Protein AF-A0A2N7BJG4-F1 (afdb_monomer_lite)

pLDDT: mean 85.4, std 10.82, range [40.34, 97.38]

Radius of gyration: 25.26 Å; chains: 1; bounding box: 55×31×66 Å

Foldseek 3Di:
DVVVVVVVVVVCVVCVVVLCVLCVVVVVVLVVVVVVVVVVCVVPVPVVVVVVSVVVNLLSVLLSVQLVVQVVVCVVVVDDRPSDDDPVSSVVSSVVVVVVVVVVVVVVVVVVVVVLLLCLLLVCLVVCCPVVVDDNVVSSVVSNVVCVVCSVVSSVVVVVVVVVVVPD

Structure (mmCIF, N/CA/C/O backbone):
data_AF-A0A2N7BJG4-F1
#
_entry.id   AF-A0A2N7BJG4-F1
#
loop_
_atom_site.group_PDB
_atom_site.id
_atom_site.type_symbol
_atom_site.label_atom_id
_atom_site.label_alt_id
_atom_site.label_comp_id
_atom_site.label_asym_id
_atom_site.label_entity_id
_atom_site.label_seq_id
_atom_site.pdbx_PDB_ins_code
_atom_site.Cartn_x
_atom_site.Cartn_y
_atom_site.Cartn_z
_atom_site.occupancy
_atom_site.B_iso_or_equiv
_atom_site.auth_seq_id
_atom_site.auth_comp_id
_atom_site.auth_asym_id
_atom_site.auth_atom_id
_atom_site.pdbx_PDB_model_num
ATOM 1 N N . MET A 1 1 ? -26.408 7.658 -5.840 1.00 58.22 1 MET A N 1
ATOM 2 C CA . MET A 1 1 ? -24.945 7.786 -5.623 1.00 58.22 1 MET A CA 1
ATOM 3 C C . MET A 1 1 ? -24.543 9.111 -4.968 1.00 58.22 1 MET A C 1
ATOM 5 O O . MET A 1 1 ? -23.782 9.053 -4.016 1.00 58.22 1 MET A O 1
ATOM 9 N N . ARG A 1 2 ? -25.066 10.283 -5.388 1.00 58.75 2 ARG A N 1
ATOM 10 C CA . ARG A 1 2 ? -24.785 11.571 -4.702 1.00 58.75 2 ARG A CA 1
ATOM 11 C C . ARG A 1 2 ? -25.250 11.612 -3.232 1.00 58.75 2 ARG A C 1
ATOM 13 O O . ARG A 1 2 ? -24.591 12.258 -2.434 1.00 58.75 2 ARG A O 1
ATOM 20 N N . THR A 1 3 ? -26.315 10.883 -2.884 1.00 79.00 3 THR A N 1
ATOM 21 C CA . THR A 1 3 ? -26.900 10.801 -1.529 1.00 79.00 3 THR A CA 1
ATOM 22 C C . THR A 1 3 ? -26.000 10.096 -0.507 1.00 79.00 3 THR A C 1
ATOM 24 O O . THR A 1 3 ? -25.733 10.647 0.554 1.00 79.00 3 THR A O 1
ATOM 27 N N . LEU A 1 4 ? -25.429 8.938 -0.858 1.00 81.94 4 LEU A N 1
ATOM 28 C CA . LEU A 1 4 ? -24.525 8.189 0.029 1.00 81.94 4 LEU A CA 1
ATOM 29 C C . LEU A 1 4 ? -23.249 8.971 0.360 1.00 81.94 4 LEU A C 1
ATOM 31 O O . LEU A 1 4 ? -22.817 9.007 1.506 1.00 81.94 4 LEU A O 1
ATOM 35 N N . LEU A 1 5 ? -22.652 9.632 -0.639 1.00 82.62 5 LEU A N 1
ATOM 36 C CA . LEU A 1 5 ? -21.417 10.387 -0.424 1.00 82.62 5 LEU A CA 1
ATOM 37 C C . LEU A 1 5 ? -21.649 11.586 0.510 1.00 82.62 5 LEU A C 1
ATOM 39 O O . LEU A 1 5 ? -20.826 11.852 1.385 1.00 82.62 5 LEU A O 1
ATOM 43 N N . SER A 1 6 ? -22.781 12.286 0.349 1.00 85.88 6 SER A N 1
ATOM 44 C 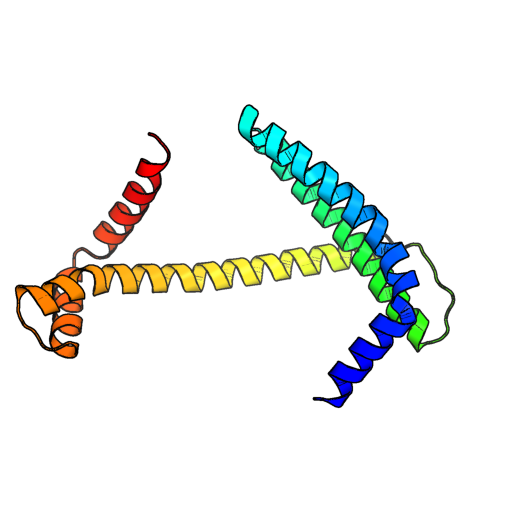CA . SER A 1 6 ? -23.158 13.386 1.242 1.00 85.88 6 SER A CA 1
ATOM 45 C C . SER A 1 6 ? -23.463 12.911 2.660 1.00 85.88 6 SER A C 1
ATOM 47 O O . SER A 1 6 ? -23.091 13.592 3.608 1.00 85.88 6 SER A O 1
ATOM 49 N N . GLU A 1 7 ? -24.080 11.739 2.822 1.00 84.81 7 GLU A N 1
ATOM 50 C CA . GLU A 1 7 ? -24.357 11.147 4.136 1.00 84.81 7 GLU A CA 1
ATOM 51 C C . GLU A 1 7 ? -23.063 10.750 4.859 1.00 84.81 7 GLU A C 1
ATOM 53 O O . GLU A 1 7 ? -22.892 11.077 6.034 1.00 84.81 7 GLU A O 1
ATOM 58 N N . CYS A 1 8 ? -22.107 10.137 4.151 1.00 84.31 8 CYS A N 1
ATOM 59 C CA . CYS A 1 8 ? -20.787 9.831 4.702 1.00 84.31 8 CYS A CA 1
ATOM 60 C C . CYS A 1 8 ? -20.030 11.101 5.115 1.00 84.31 8 CYS A C 1
ATOM 62 O O . CYS A 1 8 ? -19.506 11.165 6.225 1.00 84.31 8 CYS A O 1
ATOM 64 N N . LEU A 1 9 ? -20.001 12.126 4.255 1.00 84.94 9 LEU A N 1
ATOM 65 C CA . LEU A 1 9 ? -19.340 13.398 4.564 1.00 84.94 9 LEU A CA 1
ATOM 66 C C . LEU A 1 9 ? -19.983 14.087 5.766 1.00 84.94 9 LEU A C 1
ATOM 68 O O . LEU A 1 9 ? -19.280 14.528 6.674 1.00 84.94 9 LEU A O 1
ATOM 72 N N . HIS A 1 10 ? -21.313 14.132 5.808 1.00 87.69 10 HIS A N 1
ATOM 73 C CA . HIS A 1 10 ? -22.042 14.709 6.928 1.00 87.69 10 HIS A CA 1
ATOM 74 C C . HIS A 1 10 ? -21.745 13.962 8.238 1.00 87.69 10 HIS A C 1
ATOM 76 O O . HIS A 1 10 ? -21.484 14.592 9.265 1.00 87.69 10 HIS A O 1
ATOM 82 N N . PHE A 1 11 ? -21.707 12.627 8.211 1.00 86.25 11 PHE A N 1
ATOM 83 C CA . PHE A 1 11 ? -21.320 11.809 9.362 1.00 86.25 11 PHE A CA 1
ATOM 84 C C . PHE A 1 11 ? -19.889 12.105 9.831 1.00 86.25 11 PHE A C 1
ATOM 86 O O . PHE A 1 11 ? -19.659 12.319 11.022 1.00 86.25 11 PHE A O 1
ATOM 93 N N . THR A 1 12 ? -18.926 12.163 8.908 1.00 86.75 12 THR A N 1
ATOM 94 C CA . THR A 1 12 ? -17.524 12.457 9.232 1.00 86.75 12 THR A CA 1
ATOM 95 C C . THR A 1 12 ? -17.362 13.855 9.816 1.00 86.75 12 THR A C 1
ATOM 97 O O . THR A 1 12 ? -16.677 14.009 10.824 1.00 86.75 12 THR A O 1
ATOM 100 N N . CYS A 1 13 ? -18.007 14.868 9.233 1.00 88.00 13 CYS A N 1
ATOM 101 C CA . CYS A 1 13 ? -17.944 16.241 9.730 1.00 88.00 13 CYS A CA 1
ATOM 102 C C . CYS A 1 13 ? -18.611 16.383 11.105 1.00 88.00 13 CYS A C 1
ATOM 104 O O . CYS A 1 13 ? -18.039 17.009 11.995 1.00 88.00 13 CYS A O 1
ATOM 106 N N . SER A 1 14 ? -19.775 15.761 11.311 1.00 87.31 14 SER A N 1
ATOM 107 C CA . SER A 1 14 ? -20.489 15.807 12.597 1.00 87.31 14 SER A CA 1
ATOM 108 C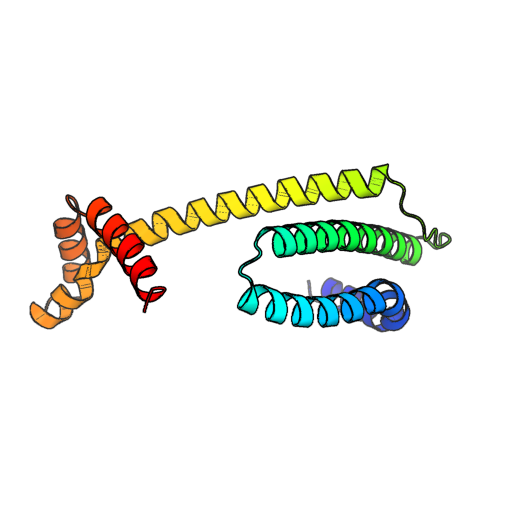 C . SER A 1 14 ? -19.756 15.064 13.719 1.00 87.31 14 SER A C 1
ATOM 110 O O . SER A 1 14 ? -19.790 15.501 14.867 1.00 87.31 14 SER A O 1
ATOM 112 N N . ASN A 1 15 ? -19.030 13.987 13.399 1.00 86.44 15 ASN A N 1
ATOM 113 C CA . ASN A 1 15 ? -18.317 13.156 14.375 1.00 86.44 15 ASN A CA 1
ATOM 114 C C . ASN A 1 15 ? -16.791 13.345 14.370 1.00 86.44 15 ASN A C 1
ATOM 116 O O . ASN A 1 15 ? -16.071 12.571 15.008 1.00 86.44 15 ASN A O 1
ATOM 120 N N . PHE A 1 16 ? -16.277 14.382 13.699 1.00 87.75 16 PHE A N 1
ATOM 121 C CA . PHE A 1 16 ? -14.842 14.574 13.465 1.00 87.75 16 PHE A CA 1
ATOM 122 C C . PHE A 1 16 ? -14.010 14.511 14.750 1.00 87.75 16 PHE A C 1
ATOM 124 O O . PHE A 1 16 ? -12.978 13.848 14.795 1.00 87.75 16 PHE A O 1
ATOM 131 N N . LYS A 1 17 ? -14.487 15.136 15.833 1.00 86.50 17 LYS A N 1
ATOM 132 C CA . LYS A 1 17 ? -13.790 15.146 17.129 1.00 86.50 17 LYS A CA 1
ATOM 133 C C . LYS A 1 17 ? -13.631 13.740 17.723 1.00 86.50 17 LYS A C 1
ATOM 135 O O . LYS A 1 17 ? -12.580 13.427 18.279 1.00 86.50 17 LYS A O 1
ATOM 140 N N . SER A 1 18 ? -14.649 12.891 17.596 1.00 85.38 18 SER A N 1
ATOM 141 C CA . SER A 1 18 ? -14.612 11.501 18.070 1.00 85.38 18 SER A CA 1
ATOM 142 C C . SER A 1 18 ? -13.667 10.654 17.221 1.00 85.38 18 SER A C 1
ATOM 144 O O . SER A 1 18 ? -12.854 9.912 17.767 1.00 85.38 18 SER A O 1
ATOM 146 N N . ILE A 1 19 ? -13.702 10.834 15.898 1.00 88.12 19 ILE A N 1
ATOM 147 C CA . ILE A 1 19 ? -12.798 10.159 14.956 1.00 88.12 19 ILE A CA 1
ATOM 148 C C . ILE A 1 19 ? -11.346 10.564 15.231 1.00 88.12 19 ILE A C 1
ATOM 150 O O . ILE A 1 19 ? -10.472 9.709 15.375 1.00 88.12 19 ILE A O 1
ATOM 154 N N . PHE A 1 20 ? -11.092 11.863 15.390 1.00 89.88 20 PHE A N 1
ATOM 155 C CA . PHE A 1 20 ? -9.770 12.388 15.714 1.00 89.88 20 PHE A CA 1
ATOM 156 C C . PHE A 1 20 ? -9.272 11.885 17.072 1.00 89.88 20 PHE A C 1
ATOM 158 O O . PHE A 1 20 ? -8.085 11.634 17.238 1.00 89.88 20 PHE A O 1
ATOM 165 N N . LYS A 1 21 ? -10.158 11.651 18.043 1.00 88.25 21 LYS A N 1
ATOM 166 C CA . LYS A 1 21 ? -9.776 11.034 19.319 1.00 88.25 21 LYS A CA 1
ATOM 167 C C . LYS A 1 21 ? -9.344 9.569 19.171 1.00 88.25 21 LYS A C 1
ATOM 169 O O . LYS A 1 21 ? -8.497 9.125 19.940 1.00 88.25 21 LYS A O 1
ATOM 174 N N . ILE A 1 22 ? -9.907 8.834 18.211 1.00 88.25 22 ILE A N 1
ATOM 175 C CA . ILE A 1 22 ? -9.543 7.434 17.935 1.00 88.25 22 ILE A CA 1
ATOM 176 C C . ILE A 1 22 ? -8.198 7.367 17.204 1.00 88.25 22 ILE A C 1
ATOM 178 O O . ILE A 1 22 ? -7.304 6.641 17.631 1.00 88.25 22 ILE A O 1
ATOM 182 N N . PHE A 1 23 ? -8.033 8.135 16.124 1.00 91.00 23 PHE A N 1
ATOM 183 C CA . PHE A 1 23 ? -6.862 8.014 15.246 1.00 91.00 23 PHE A CA 1
ATOM 184 C C . PHE A 1 23 ? -5.747 9.026 15.520 1.00 91.00 23 PHE A C 1
ATOM 186 O O . PHE A 1 23 ? -4.597 8.763 15.187 1.00 91.00 23 PHE A O 1
ATOM 193 N N . GLY A 1 24 ? -6.052 10.179 16.114 1.00 90.19 24 GLY A N 1
ATOM 194 C CA . GLY A 1 24 ? -5.145 11.329 16.166 1.00 90.19 24 GLY A CA 1
ATOM 195 C C . GLY A 1 24 ? -3.831 11.033 16.881 1.00 90.19 24 GLY A C 1
ATOM 196 O O . GLY A 1 24 ? -2.767 11.312 16.336 1.00 90.19 24 GLY A O 1
ATOM 197 N N . GLY A 1 25 ? -3.889 10.397 18.055 1.00 91.19 25 GLY A N 1
ATOM 198 C CA . GLY A 1 25 ? -2.680 10.000 18.783 1.00 91.19 25 GLY A CA 1
ATOM 199 C C . GLY A 1 25 ? -1.810 9.038 17.972 1.00 91.19 25 GLY A C 1
ATOM 200 O O . GLY A 1 25 ? -0.614 9.260 17.829 1.00 91.19 25 GLY A O 1
ATOM 201 N N . PHE A 1 26 ? -2.427 8.027 17.359 1.00 92.31 26 PHE A N 1
ATOM 202 C CA . PHE A 1 26 ? -1.725 7.069 16.506 1.00 92.31 26 PHE A CA 1
ATOM 203 C C . PHE A 1 26 ? -1.069 7.731 15.293 1.00 92.31 26 PHE A C 1
ATOM 205 O O . PHE A 1 26 ? 0.089 7.444 15.009 1.00 92.31 26 PHE A O 1
ATOM 212 N N . ILE A 1 27 ? -1.769 8.643 14.612 1.00 91.19 27 ILE A N 1
ATOM 213 C CA . ILE A 1 27 ? -1.234 9.362 13.448 1.00 91.19 27 ILE A CA 1
ATOM 214 C C . ILE A 1 27 ? -0.011 10.188 13.851 1.00 91.19 27 ILE A C 1
ATOM 216 O O . ILE A 1 27 ? 1.020 10.101 13.187 1.00 91.19 27 ILE A O 1
ATOM 220 N N . ILE A 1 28 ? -0.097 10.950 14.946 1.00 91.81 28 ILE A N 1
ATOM 221 C CA . ILE A 1 28 ? 1.014 11.789 15.419 1.00 91.81 28 ILE A CA 1
ATOM 222 C C . ILE A 1 28 ? 2.205 10.912 15.815 1.00 91.81 28 ILE A C 1
ATOM 224 O O . ILE A 1 28 ? 3.316 11.128 15.332 1.00 91.81 28 ILE A O 1
ATOM 228 N N . THR A 1 29 ? 1.975 9.886 16.640 1.00 91.38 29 THR A N 1
ATOM 229 C CA . THR A 1 29 ? 3.031 8.970 17.085 1.00 91.38 29 THR A CA 1
ATOM 230 C C . THR A 1 29 ? 3.700 8.270 15.906 1.00 91.38 29 THR A C 1
ATOM 232 O O . THR A 1 29 ? 4.926 8.252 15.833 1.00 91.38 29 THR A O 1
ATOM 235 N N . MET A 1 30 ? 2.928 7.738 14.955 1.00 88.88 30 MET A N 1
ATOM 236 C CA . MET A 1 30 ? 3.485 7.018 13.809 1.00 88.88 30 MET A CA 1
ATOM 237 C C . MET A 1 30 ? 4.184 7.930 12.808 1.00 88.88 30 MET A C 1
ATOM 239 O O . MET A 1 30 ? 5.163 7.494 12.212 1.00 88.88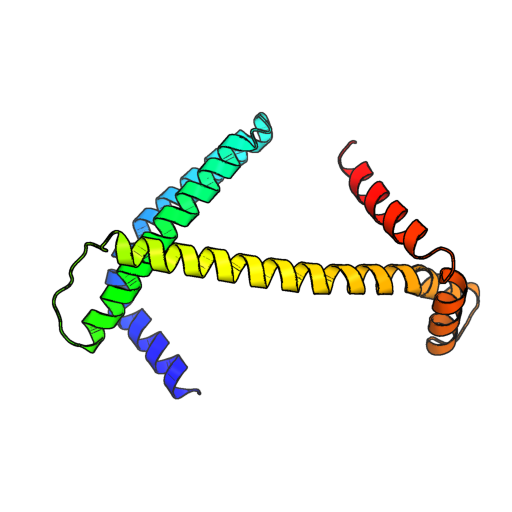 30 MET A O 1
ATOM 243 N N . SER A 1 31 ? 3.744 9.182 12.661 1.00 89.75 31 SER A N 1
ATOM 244 C CA . SER A 1 31 ? 4.425 10.163 11.807 1.00 89.75 31 SER A CA 1
ATOM 245 C C . SER A 1 31 ? 5.798 10.520 12.377 1.00 89.75 31 SER A C 1
ATOM 247 O O . SER A 1 31 ? 6.793 10.465 11.661 1.00 89.75 31 SER A O 1
ATOM 249 N N . CYS A 1 32 ? 5.880 10.801 13.683 1.00 90.94 32 CYS A N 1
ATOM 250 C CA . CYS A 1 32 ? 7.159 11.078 14.341 1.00 90.94 32 CYS A CA 1
ATOM 251 C C . CYS A 1 32 ? 8.094 9.861 14.316 1.00 90.94 32 CYS A C 1
ATOM 253 O O . CYS A 1 32 ? 9.276 9.995 14.003 1.00 90.94 32 CYS A O 1
ATOM 255 N N . LEU A 1 33 ? 7.565 8.668 14.613 1.00 88.69 33 LEU A N 1
ATOM 256 C CA . LEU A 1 33 ? 8.341 7.427 14.560 1.00 88.69 33 LEU A CA 1
ATOM 257 C C . LEU A 1 33 ? 8.796 7.090 13.139 1.00 88.69 33 LEU A C 1
ATOM 259 O O . LEU A 1 33 ? 9.908 6.604 12.975 1.00 88.69 33 LEU A O 1
ATOM 263 N N . GLY A 1 34 ? 7.968 7.360 12.127 1.00 87.50 34 GLY A N 1
ATOM 264 C CA . GLY A 1 34 ? 8.293 7.126 10.722 1.00 87.50 34 GLY A CA 1
ATOM 265 C C . GLY A 1 34 ? 9.508 7.936 10.280 1.00 87.50 34 GLY A C 1
ATOM 266 O O . GLY A 1 34 ? 10.456 7.358 9.761 1.00 87.50 34 GLY A O 1
ATOM 267 N N . VAL A 1 35 ? 9.530 9.239 10.582 1.00 88.31 35 VAL A N 1
ATOM 268 C CA . VAL A 1 35 ? 10.668 10.125 10.257 1.00 88.31 35 VAL A CA 1
ATOM 269 C C . VAL A 1 35 ? 11.946 9.678 10.969 1.00 88.31 35 VAL A C 1
ATOM 271 O O . VAL A 1 35 ? 13.019 9.624 10.368 1.00 88.31 35 VAL A O 1
ATOM 274 N N . TRP A 1 36 ? 11.843 9.322 12.252 1.00 85.50 36 TRP A N 1
ATOM 275 C CA . TRP A 1 36 ? 12.989 8.828 13.015 1.00 85.50 36 TRP A CA 1
ATOM 276 C C . TRP A 1 36 ? 13.527 7.500 12.463 1.00 85.50 36 TRP A C 1
ATOM 278 O O . TRP A 1 36 ? 14.742 7.310 12.356 1.00 85.50 36 TRP A O 1
ATOM 288 N N . LEU A 1 37 ? 12.628 6.588 12.086 1.00 85.81 37 LEU A N 1
ATOM 289 C CA . LEU A 1 37 ? 12.986 5.292 11.527 1.00 85.81 37 LEU A CA 1
ATOM 290 C C . LEU A 1 37 ? 13.597 5.430 10.133 1.00 85.81 37 LEU A C 1
ATOM 292 O O . LEU A 1 37 ? 14.560 4.735 9.840 1.00 85.81 37 LEU A O 1
ATOM 296 N N . GLU A 1 38 ? 13.080 6.328 9.296 1.00 84.25 38 GLU A N 1
ATOM 297 C CA . GLU A 1 38 ? 13.623 6.609 7.965 1.00 84.25 38 GLU A CA 1
ATOM 298 C C . GLU A 1 38 ? 15.060 7.131 8.059 1.00 84.25 38 GLU A C 1
ATOM 300 O O . GLU A 1 38 ? 15.958 6.598 7.405 1.00 84.25 38 GLU A O 1
ATOM 305 N N . HIS A 1 39 ? 15.305 8.087 8.960 1.00 83.50 39 HIS A N 1
ATOM 306 C CA . HIS A 1 39 ? 16.656 8.571 9.237 1.00 83.50 39 HIS A CA 1
ATOM 307 C C . HIS A 1 39 ? 17.577 7.447 9.742 1.00 83.50 39 HIS A C 1
ATOM 309 O O . HIS A 1 39 ? 18.711 7.311 9.288 1.00 83.50 39 HIS A O 1
ATOM 315 N N . SER A 1 40 ? 17.077 6.595 10.641 1.00 77.00 40 SER A N 1
ATOM 316 C CA . SER A 1 40 ? 17.844 5.476 11.206 1.00 77.00 40 SER A CA 1
ATOM 317 C C . SER A 1 40 ? 18.122 4.363 10.186 1.00 77.00 40 SER A C 1
ATOM 319 O O . SER A 1 40 ? 19.189 3.745 10.214 1.00 77.00 40 SER A O 1
ATOM 321 N N . PHE A 1 41 ? 17.180 4.098 9.278 1.00 77.00 41 PHE A N 1
ATOM 322 C CA . PHE A 1 41 ? 17.307 3.093 8.225 1.00 77.00 41 PHE A CA 1
ATOM 323 C C . PHE A 1 41 ? 18.354 3.510 7.194 1.00 77.00 41 PHE A C 1
ATOM 325 O O . PHE A 1 41 ? 19.194 2.690 6.838 1.00 77.00 41 PHE A O 1
ATOM 332 N N . TYR A 1 42 ? 18.370 4.784 6.792 1.00 76.19 42 TYR A N 1
ATOM 333 C CA . TYR A 1 42 ? 19.371 5.304 5.856 1.00 76.19 42 TYR A CA 1
ATOM 334 C C . TYR A 1 42 ? 20.807 5.147 6.382 1.00 76.19 42 TYR A C 1
ATOM 336 O O . TYR A 1 42 ? 21.730 4.896 5.619 1.00 76.19 42 TYR A O 1
ATOM 344 N N . VAL A 1 43 ? 20.996 5.259 7.700 1.00 72.88 43 VAL A N 1
ATOM 345 C CA . VAL A 1 43 ? 22.320 5.165 8.335 1.00 72.88 43 VAL A CA 1
ATOM 346 C C . VAL A 1 43 ? 22.775 3.716 8.558 1.00 72.88 43 VAL A C 1
ATOM 348 O O . VAL A 1 43 ? 23.973 3.471 8.668 1.00 72.88 43 VAL A O 1
ATOM 351 N N . SER A 1 44 ? 21.856 2.749 8.659 1.00 72.06 44 SER A N 1
ATOM 352 C CA . SER A 1 44 ? 22.180 1.405 9.172 1.00 72.06 44 SER A CA 1
ATOM 353 C C . SER A 1 44 ? 21.663 0.218 8.351 1.00 72.06 44 SER A C 1
ATOM 355 O O . SER A 1 44 ? 21.932 -0.917 8.731 1.00 72.06 44 SER A O 1
ATOM 357 N N . GLU A 1 45 ? 20.902 0.454 7.276 1.00 78.25 45 GLU A N 1
ATOM 358 C CA . GLU A 1 45 ? 20.275 -0.566 6.409 1.00 78.25 45 GLU A CA 1
ATOM 359 C C . GLU A 1 45 ? 19.531 -1.689 7.168 1.00 78.25 45 GLU A C 1
ATOM 361 O O . GLU A 1 45 ? 19.384 -2.823 6.706 1.00 78.25 45 GLU A O 1
ATOM 366 N N . ASN A 1 46 ? 19.020 -1.385 8.364 1.00 78.81 46 ASN A N 1
ATOM 367 C CA . ASN A 1 46 ? 18.419 -2.372 9.256 1.00 78.81 46 ASN A CA 1
ATOM 368 C C . ASN A 1 46 ? 17.001 -2.776 8.816 1.00 78.81 46 ASN A C 1
ATOM 370 O O . ASN A 1 46 ? 15.994 -2.297 9.347 1.00 78.81 46 ASN A O 1
ATOM 374 N N . LEU A 1 47 ? 16.918 -3.728 7.883 1.00 82.62 47 LEU A N 1
ATOM 375 C CA . LEU A 1 47 ? 15.662 -4.273 7.350 1.00 82.62 47 LEU A CA 1
ATOM 376 C C . LEU A 1 47 ? 14.721 -4.811 8.443 1.00 82.62 47 LEU A C 1
ATOM 378 O O . LEU A 1 47 ? 13.506 -4.635 8.370 1.00 82.62 47 LEU A O 1
ATOM 382 N N . TRP A 1 48 ? 15.275 -5.439 9.483 1.00 84.44 48 TRP A N 1
ATOM 383 C CA . TRP A 1 48 ? 14.497 -6.017 10.581 1.00 84.44 48 TRP A CA 1
ATOM 384 C C . TRP A 1 48 ? 13.740 -4.965 11.390 1.00 84.44 48 TRP A C 1
ATOM 386 O O . TRP A 1 48 ? 12.578 -5.180 11.730 1.00 84.44 48 TRP A O 1
ATOM 396 N N . ALA A 1 49 ? 14.360 -3.814 11.656 1.00 84.81 49 ALA A N 1
ATOM 397 C CA . ALA A 1 49 ? 13.704 -2.721 12.371 1.00 84.81 49 ALA A CA 1
ATOM 398 C C . ALA A 1 49 ? 12.504 -2.189 11.573 1.00 84.81 49 ALA A C 1
ATOM 400 O O . ALA A 1 49 ? 11.430 -1.961 12.132 1.00 84.81 49 ALA A O 1
ATOM 401 N N . TYR A 1 50 ? 12.660 -2.080 10.252 1.00 85.44 50 TYR A N 1
ATOM 402 C CA . TYR A 1 50 ? 11.585 -1.677 9.352 1.00 85.44 50 TYR A CA 1
ATOM 403 C C . TYR A 1 50 ? 10.452 -2.711 9.291 1.00 85.44 50 TYR A C 1
ATOM 405 O O . TYR A 1 50 ? 9.278 -2.359 9.412 1.00 85.44 50 TYR A O 1
ATOM 413 N N . ALA A 1 51 ? 10.785 -4.000 9.192 1.00 88.88 51 ALA A N 1
ATOM 414 C CA . ALA A 1 51 ? 9.796 -5.076 9.209 1.00 88.88 51 ALA A CA 1
ATOM 415 C C . ALA A 1 51 ? 8.990 -5.099 10.521 1.00 88.88 51 ALA A C 1
ATOM 417 O O . ALA A 1 51 ? 7.762 -5.218 10.492 1.00 88.88 51 ALA A O 1
ATOM 418 N N . VAL A 1 52 ? 9.657 -4.930 11.669 1.00 89.25 52 VAL A N 1
ATOM 419 C CA . VAL A 1 52 ? 8.999 -4.840 12.981 1.00 89.25 52 VAL A CA 1
ATOM 420 C C . VAL A 1 52 ? 8.089 -3.614 13.051 1.00 89.25 52 VAL A C 1
ATOM 422 O O . VAL A 1 52 ? 6.945 -3.745 13.485 1.00 89.25 52 VAL A O 1
ATOM 425 N N . TYR A 1 53 ? 8.543 -2.451 12.577 1.00 89.69 53 TYR A N 1
ATOM 426 C CA . TYR A 1 53 ? 7.717 -1.242 12.514 1.00 89.69 53 TYR A CA 1
ATOM 427 C C . TYR A 1 53 ? 6.439 -1.462 11.698 1.00 89.69 53 TYR A C 1
ATOM 429 O O . TYR A 1 53 ? 5.350 -1.169 12.189 1.00 89.69 53 TYR A O 1
ATOM 437 N N . LEU A 1 54 ? 6.544 -2.042 10.497 1.00 90.31 54 LEU A N 1
ATOM 438 C CA . LEU A 1 54 ? 5.381 -2.347 9.658 1.00 90.31 54 LEU A CA 1
ATOM 439 C C . LEU A 1 54 ? 4.418 -3.330 10.333 1.00 90.31 54 LEU A C 1
ATOM 441 O O . LEU A 1 54 ? 3.200 -3.157 10.252 1.00 90.31 54 LEU A O 1
ATOM 445 N N . CYS A 1 55 ? 4.946 -4.340 11.029 1.00 91.12 55 CYS A N 1
ATOM 446 C CA . CYS A 1 55 ? 4.125 -5.285 11.783 1.00 91.12 55 CYS A CA 1
ATOM 447 C C . CYS A 1 55 ? 3.366 -4.577 12.910 1.00 91.12 55 CYS A C 1
ATOM 449 O O . CYS A 1 55 ? 2.145 -4.702 13.000 1.00 91.12 55 CYS A O 1
ATOM 451 N N . VAL A 1 56 ? 4.058 -3.787 13.735 1.00 90.94 56 VAL A N 1
ATOM 452 C CA . VAL A 1 56 ? 3.443 -3.032 14.840 1.00 90.94 56 VAL A CA 1
ATOM 453 C C . VAL A 1 56 ? 2.405 -2.042 14.312 1.00 90.94 56 VAL A C 1
ATOM 455 O O . VAL A 1 56 ? 1.292 -1.980 14.837 1.00 90.94 56 VAL A O 1
ATOM 458 N N . TYR A 1 57 ? 2.733 -1.322 13.237 1.00 91.44 57 TYR A N 1
ATOM 459 C CA . TYR A 1 57 ? 1.816 -0.415 12.556 1.00 91.44 57 TYR A CA 1
ATOM 460 C C . TYR A 1 57 ? 0.540 -1.141 12.120 1.00 91.44 57 TYR A C 1
ATOM 462 O O . TYR A 1 57 ? -0.557 -0.712 12.474 1.00 91.44 57 TYR A O 1
ATOM 470 N N . SER A 1 58 ? 0.672 -2.272 11.421 1.00 91.75 58 SER A N 1
ATOM 471 C CA . SER A 1 58 ? -0.460 -3.062 10.926 1.00 91.75 58 SER A CA 1
ATOM 472 C C . SER A 1 58 ? -1.347 -3.597 12.059 1.00 91.75 58 SER A C 1
ATOM 474 O O . SER A 1 58 ? -2.577 -3.499 11.996 1.00 91.75 58 SER A O 1
ATOM 476 N N . PHE A 1 59 ? -0.741 -4.094 13.142 1.00 92.25 59 PHE A N 1
ATOM 477 C CA . PHE A 1 59 ? -1.466 -4.603 14.310 1.00 92.25 59 PHE A CA 1
ATOM 478 C C . PHE A 1 59 ? -2.297 -3.510 14.993 1.00 92.25 59 PHE A C 1
ATOM 480 O O . PHE A 1 59 ? -3.497 -3.701 15.230 1.00 92.25 59 PHE A O 1
ATOM 487 N N . ILE A 1 60 ? -1.674 -2.362 15.284 1.00 92.38 60 ILE A N 1
ATOM 488 C CA . ILE A 1 60 ? -2.342 -1.233 15.946 1.00 92.38 60 ILE A CA 1
ATOM 489 C C . ILE A 1 60 ? -3.399 -0.629 15.020 1.00 92.38 60 ILE A C 1
ATOM 491 O O . ILE A 1 60 ? -4.520 -0.373 15.457 1.00 92.38 60 ILE A O 1
ATOM 495 N N . TYR A 1 61 ? -3.090 -0.458 13.735 1.00 92.50 61 TYR A N 1
ATOM 496 C CA . TYR A 1 61 ? -4.039 0.060 12.753 1.00 92.50 61 TYR A CA 1
ATOM 497 C C . TYR A 1 61 ? -5.296 -0.814 12.666 1.00 92.50 61 TYR A C 1
ATOM 499 O O . TYR A 1 61 ? -6.415 -0.306 12.741 1.00 92.50 61 TYR A O 1
ATOM 507 N N . THR A 1 62 ? -5.131 -2.138 12.609 1.00 94.44 62 THR A N 1
ATOM 508 C CA . THR A 1 62 ? -6.255 -3.088 12.591 1.00 94.44 62 THR A CA 1
ATOM 509 C C . THR A 1 62 ? -7.113 -2.977 13.853 1.00 94.44 62 THR A C 1
ATOM 511 O O . THR A 1 62 ? -8.342 -3.021 13.779 1.00 94.44 62 THR A O 1
ATOM 514 N N . TYR A 1 63 ? -6.487 -2.768 15.014 1.00 92.44 63 TYR A N 1
ATOM 515 C CA . TYR A 1 63 ? -7.193 -2.523 16.272 1.00 92.44 63 TYR A CA 1
ATOM 516 C C . TYR A 1 63 ? -8.001 -1.222 16.254 1.00 92.44 63 TYR A C 1
ATOM 518 O O . TYR A 1 63 ? -9.179 -1.227 16.616 1.00 92.44 63 TYR A O 1
ATOM 526 N N . LEU A 1 64 ? -7.419 -0.127 15.762 1.00 92.25 64 LEU A N 1
ATOM 527 C CA . LEU A 1 64 ? -8.116 1.156 15.642 1.00 92.25 64 LEU A CA 1
ATOM 528 C C . LEU A 1 64 ? -9.284 1.094 14.659 1.00 92.25 64 LEU A C 1
ATOM 530 O O . LEU A 1 64 ? -10.339 1.658 14.940 1.00 92.25 64 LEU A O 1
ATOM 534 N N . ILE A 1 65 ? -9.139 0.372 13.544 1.00 92.50 65 ILE A N 1
ATOM 535 C CA . ILE A 1 65 ? -10.254 0.162 12.616 1.00 92.50 65 ILE A CA 1
ATOM 536 C C . ILE A 1 65 ? -11.371 -0.646 13.273 1.00 92.50 65 ILE A C 1
ATOM 538 O O . ILE A 1 65 ? -12.537 -0.304 13.103 1.00 92.50 65 ILE A O 1
ATOM 542 N N . ALA A 1 66 ? -11.057 -1.671 14.065 1.00 92.00 66 ALA A N 1
ATOM 543 C CA . ALA A 1 66 ? -12.090 -2.410 14.783 1.00 92.00 66 ALA A CA 1
ATOM 544 C C . ALA A 1 66 ? -12.842 -1.523 15.800 1.00 92.00 66 ALA A C 1
ATOM 546 O O . ALA A 1 66 ? -14.071 -1.584 15.862 1.00 92.00 66 ALA A O 1
ATOM 547 N N . ILE A 1 67 ? -12.137 -0.640 16.525 1.00 89.94 67 ILE A N 1
ATOM 548 C CA . ILE A 1 67 ? -12.771 0.386 17.378 1.00 89.94 67 ILE A CA 1
ATOM 549 C C . ILE A 1 67 ? -13.663 1.298 16.537 1.00 89.94 67 ILE A C 1
ATOM 551 O O . ILE A 1 67 ? -14.789 1.601 16.926 1.00 89.94 67 ILE A O 1
ATOM 555 N N . PHE A 1 68 ? -13.170 1.738 15.383 1.00 89.56 68 PHE A N 1
ATOM 556 C CA . PHE A 1 68 ? -13.899 2.647 14.511 1.00 89.56 68 PHE A CA 1
ATOM 557 C C . PHE A 1 68 ? -15.171 2.012 13.932 1.00 89.56 68 PHE A C 1
ATOM 559 O O . PHE A 1 68 ? -16.213 2.661 13.894 1.00 89.56 68 PHE A O 1
ATOM 566 N N . ILE A 1 69 ? -15.127 0.733 13.555 1.00 88.81 69 ILE A N 1
ATOM 567 C CA . ILE A 1 69 ? -16.305 -0.022 13.106 1.00 88.81 69 ILE A CA 1
ATOM 568 C C . ILE A 1 69 ? -17.342 -0.115 14.230 1.00 88.81 69 ILE A C 1
ATOM 570 O O . ILE A 1 69 ? -18.516 0.164 13.990 1.00 88.81 69 ILE A O 1
ATOM 574 N N . ASN A 1 70 ? -16.919 -0.434 15.457 1.00 86.94 70 ASN A N 1
ATOM 575 C CA . ASN A 1 70 ? -17.820 -0.449 16.613 1.00 86.94 70 ASN A CA 1
ATOM 576 C C . ASN A 1 70 ? -18.419 0.938 16.889 1.00 86.94 70 ASN A C 1
ATOM 578 O O . ASN A 1 70 ? -19.614 1.038 17.146 1.00 86.94 70 ASN A O 1
ATOM 582 N N . PHE A 1 71 ? -17.627 2.007 16.764 1.00 85.81 71 PHE A N 1
ATOM 583 C CA . PHE A 1 71 ? -18.101 3.387 16.894 1.00 85.81 71 PHE A CA 1
ATOM 584 C C . PHE A 1 71 ? -19.157 3.756 15.835 1.00 85.81 71 PHE A C 1
ATOM 586 O O . PHE A 1 71 ? -20.160 4.400 16.142 1.00 85.81 71 PHE A O 1
ATOM 593 N N . MET A 1 72 ? -18.971 3.334 14.583 1.00 83.56 72 MET A N 1
ATOM 594 C CA . MET A 1 72 ? -19.976 3.545 13.534 1.00 83.56 72 MET A CA 1
ATOM 595 C C . MET A 1 72 ? -21.259 2.747 13.809 1.00 83.56 72 MET A C 1
ATOM 597 O O . MET A 1 72 ? -22.364 3.262 13.623 1.00 83.56 72 MET A O 1
ATOM 601 N N . ALA A 1 73 ? -21.129 1.514 14.305 1.00 83.06 73 ALA A N 1
ATOM 602 C CA . ALA A 1 73 ? -22.269 0.684 14.690 1.00 83.06 73 ALA A CA 1
ATOM 603 C C . ALA A 1 73 ? -23.028 1.254 15.903 1.00 83.06 73 ALA A C 1
ATOM 605 O O . ALA A 1 73 ? -24.256 1.196 15.939 1.00 83.06 73 ALA A O 1
ATOM 606 N N . SER A 1 74 ? -22.330 1.848 16.877 1.00 80.31 74 SER A N 1
ATOM 607 C CA . SER A 1 74 ? -22.959 2.496 18.032 1.00 80.31 74 SER A CA 1
ATOM 608 C C . SER A 1 74 ? -23.647 3.804 17.645 1.00 80.31 74 SER A C 1
ATOM 610 O O . SER A 1 74 ? -24.758 4.069 18.092 1.00 80.31 74 SER A O 1
ATOM 612 N N . SER A 1 75 ? -23.037 4.603 16.762 1.00 75.69 75 SER A N 1
ATOM 613 C CA . SER A 1 75 ? -23.611 5.882 16.326 1.00 75.69 75 SER A CA 1
ATOM 614 C C . SER A 1 75 ? -24.903 5.731 15.516 1.00 75.69 75 SER A C 1
ATOM 616 O O . SER A 1 75 ? -25.642 6.703 15.385 1.00 75.69 75 SER A O 1
ATOM 618 N N . THR A 1 76 ? -25.164 4.550 14.957 1.00 73.69 76 THR A N 1
ATOM 619 C CA . THR A 1 76 ? -26.385 4.250 14.192 1.00 73.69 76 THR A CA 1
ATOM 620 C C . THR A 1 76 ? -27.450 3.561 15.040 1.00 73.69 76 THR A C 1
ATOM 622 O O . THR A 1 76 ? -28.632 3.830 14.858 1.00 73.69 76 THR A O 1
ATOM 625 N N . ASN A 1 77 ? -27.041 2.715 15.990 1.00 67.56 77 ASN A N 1
ATOM 626 C CA . ASN A 1 77 ? -27.955 1.899 16.790 1.00 67.56 77 ASN A CA 1
ATOM 627 C C . ASN A 1 77 ? -28.201 2.423 18.221 1.00 67.56 77 ASN A C 1
ATOM 629 O O . ASN A 1 77 ? -28.995 1.833 18.947 1.00 67.56 77 ASN A O 1
ATOM 633 N N . GLY A 1 78 ? -27.531 3.500 18.649 1.00 63.69 78 GLY A N 1
ATOM 634 C CA . GLY A 1 78 ? -27.732 4.122 19.967 1.00 63.69 78 GLY A CA 1
ATOM 635 C C . GLY A 1 78 ? -27.176 3.333 21.161 1.00 63.69 78 GLY A C 1
ATOM 636 O O . GLY A 1 78 ? -27.509 3.652 22.297 1.00 63.69 78 GLY A O 1
ATOM 637 N N . PHE A 1 79 ? -26.347 2.310 20.925 1.00 57.56 79 PHE A N 1
ATOM 638 C CA . PHE A 1 79 ? -25.709 1.517 21.983 1.00 57.56 79 PHE A CA 1
ATOM 639 C C . PHE A 1 79 ? -24.486 2.222 22.591 1.00 57.56 79 PHE A C 1
ATOM 641 O O . PHE A 1 79 ? -23.819 3.013 21.922 1.00 57.56 79 PHE A O 1
ATOM 648 N N . ASP A 1 80 ? -24.172 1.903 23.850 1.00 58.12 80 ASP A N 1
ATOM 649 C CA . ASP A 1 80 ? -23.016 2.445 24.566 1.00 58.12 80 ASP A CA 1
ATOM 650 C C . ASP A 1 80 ? -21.676 2.075 23.911 1.00 58.12 80 ASP A C 1
ATOM 652 O O . ASP A 1 80 ? -21.482 0.999 23.340 1.00 58.12 80 ASP A O 1
ATOM 656 N N . ILE A 1 81 ? -20.724 3.004 24.008 1.00 56.06 81 ILE A N 1
ATOM 657 C CA . ILE A 1 81 ? -19.401 2.916 23.387 1.00 56.06 81 ILE A CA 1
ATOM 658 C C . ILE A 1 81 ? -18.526 1.948 24.195 1.00 56.06 81 ILE A C 1
ATOM 660 O O . ILE A 1 81 ? -17.720 2.371 25.030 1.00 56.06 81 ILE A O 1
ATOM 664 N N . GLU A 1 82 ? -18.623 0.645 23.935 1.00 57.22 82 GLU A N 1
ATOM 665 C CA . GLU A 1 82 ? -17.584 -0.284 24.382 1.00 57.22 82 GLU A CA 1
ATOM 666 C C . GLU A 1 82 ? -16.279 0.021 23.630 1.00 57.22 82 GLU A C 1
ATOM 668 O O . GLU A 1 82 ? -16.094 -0.298 22.455 1.00 57.22 82 GLU A O 1
ATOM 673 N N . ARG A 1 83 ? -15.349 0.689 24.323 1.00 62.19 83 ARG A N 1
ATOM 674 C CA . ARG A 1 83 ? -14.023 1.060 23.793 1.00 62.19 83 ARG A CA 1
ATOM 675 C C . ARG A 1 83 ? -13.078 -0.122 23.588 1.00 62.19 83 ARG A C 1
ATOM 677 O O . ARG A 1 83 ? -12.012 0.062 23.002 1.00 62.19 83 ARG A O 1
ATOM 684 N N . SER A 1 84 ? -13.419 -1.299 24.100 1.00 68.19 84 SER A N 1
ATOM 685 C CA . SER A 1 84 ? -12.587 -2.495 24.026 1.00 68.19 84 SER A CA 1
ATOM 686 C C . SER A 1 84 ? -13.025 -3.385 22.873 1.00 68.19 84 SER A C 1
ATOM 688 O O . SER A 1 84 ? -14.167 -3.829 22.811 1.00 68.19 84 SER A O 1
ATOM 690 N N . VAL A 1 85 ? -12.094 -3.698 21.978 1.00 80.88 85 VAL A N 1
ATOM 691 C CA . VAL A 1 85 ? -12.309 -4.708 20.939 1.00 80.88 85 VAL A CA 1
ATOM 692 C C . VAL A 1 85 ? -11.875 -6.059 21.488 1.00 80.88 85 VAL A C 1
ATOM 694 O O . VAL A 1 85 ? -10.757 -6.206 21.982 1.00 80.88 85 VAL A O 1
ATOM 697 N N . SER A 1 86 ? -12.739 -7.068 21.379 1.00 87.00 86 SER A N 1
ATOM 698 C CA . SER A 1 86 ? -12.356 -8.431 21.744 1.00 87.00 86 SER A CA 1
ATOM 699 C C . SER A 1 86 ? -11.264 -8.964 20.812 1.00 87.00 86 SER A C 1
ATOM 701 O O . SER A 1 86 ? -11.275 -8.728 19.599 1.00 87.00 86 SER A O 1
ATOM 703 N N . TRP A 1 87 ? -10.352 -9.769 21.360 1.00 87.12 87 TRP A N 1
ATOM 704 C CA . TRP A 1 87 ? -9.276 -10.401 20.588 1.00 87.12 87 TRP A CA 1
ATOM 705 C C . TRP A 1 87 ? -9.790 -11.188 19.370 1.00 87.12 87 TRP A C 1
ATOM 707 O O . TRP A 1 87 ? -9.150 -11.233 18.319 1.00 87.12 87 TRP A O 1
ATOM 717 N N . ARG A 1 88 ? -10.993 -11.765 19.476 1.00 88.56 88 ARG A N 1
ATOM 718 C CA . ARG A 1 88 ? -11.653 -12.498 18.388 1.00 88.56 88 ARG A CA 1
ATOM 719 C C . ARG A 1 88 ? -12.044 -11.590 17.218 1.00 88.56 88 ARG A C 1
ATOM 721 O O . ARG A 1 88 ? -11.883 -11.986 16.068 1.00 88.56 88 ARG A O 1
ATOM 728 N N . VAL A 1 89 ? -12.558 -10.390 17.490 1.00 89.31 89 VAL A N 1
ATOM 729 C CA . VAL A 1 89 ? -12.934 -9.434 16.433 1.00 89.31 89 VAL A CA 1
ATOM 730 C C . VAL A 1 89 ? -11.687 -8.897 15.740 1.00 89.31 89 VAL A C 1
ATOM 732 O O . VAL A 1 89 ? -11.641 -8.881 14.510 1.00 89.31 89 VAL A O 1
ATOM 735 N N . TRP A 1 90 ? -10.666 -8.533 16.519 1.00 93.31 90 TRP A N 1
ATOM 736 C CA . TRP A 1 90 ? -9.391 -8.054 15.991 1.00 93.31 90 TRP A CA 1
ATOM 737 C C . TRP A 1 90 ? -8.705 -9.099 15.099 1.00 93.31 90 TRP A C 1
ATOM 739 O O . TRP A 1 90 ? -8.385 -8.808 13.950 1.00 93.31 90 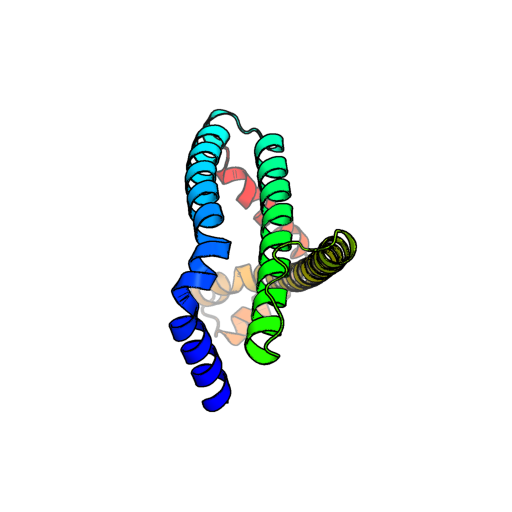TRP A O 1
ATOM 749 N N . SER A 1 91 ? -8.550 -10.337 15.582 1.00 92.69 91 SER A N 1
ATOM 750 C CA . SER A 1 91 ? -7.874 -11.407 14.828 1.00 92.69 91 SER A CA 1
ATOM 751 C C . SER A 1 91 ? -8.620 -11.782 13.550 1.00 92.69 91 SER A C 1
ATOM 753 O O . SER A 1 91 ? -7.997 -11.975 12.508 1.00 92.69 91 SER A O 1
ATOM 755 N N . ARG A 1 92 ? -9.959 -11.812 13.583 1.00 94.31 92 ARG A N 1
ATOM 756 C CA . ARG A 1 92 ? -10.773 -12.019 12.379 1.00 94.31 92 ARG A CA 1
ATOM 757 C C . ARG A 1 92 ? -10.536 -10.920 11.344 1.00 94.31 92 ARG A C 1
ATOM 759 O O . ARG A 1 92 ? -10.363 -11.236 10.171 1.00 94.31 92 ARG A O 1
ATOM 766 N N . LEU A 1 93 ? -10.510 -9.653 11.763 1.00 94.38 93 LEU A N 1
ATOM 767 C CA . LEU A 1 93 ? -10.248 -8.533 10.857 1.00 94.38 93 LEU A CA 1
ATOM 768 C C . LEU A 1 93 ? -8.817 -8.582 10.297 1.00 94.38 93 LEU A C 1
ATOM 770 O O . LEU A 1 93 ? -8.619 -8.363 9.106 1.00 94.38 93 LEU A O 1
ATOM 774 N N . MET A 1 94 ? -7.842 -8.957 11.126 1.00 94.56 94 MET A N 1
ATOM 775 C CA . MET A 1 94 ? -6.450 -9.134 10.710 1.00 94.56 94 MET A CA 1
ATOM 776 C C . MET A 1 94 ? -6.312 -10.205 9.621 1.00 94.56 94 MET A C 1
ATOM 778 O O . MET A 1 94 ? -5.663 -9.975 8.604 1.00 94.56 94 MET A O 1
ATOM 782 N N . ILE A 1 95 ? -6.971 -11.358 9.786 1.00 96.19 95 ILE A N 1
ATOM 783 C CA . ILE A 1 95 ? -6.980 -12.431 8.779 1.00 96.19 95 ILE A CA 1
ATOM 784 C C . ILE A 1 95 ? -7.604 -11.940 7.468 1.00 96.19 95 ILE A C 1
ATOM 786 O O . ILE A 1 95 ? -7.064 -12.213 6.397 1.00 96.19 95 ILE A O 1
ATOM 790 N N . VAL A 1 96 ? -8.705 -11.182 7.540 1.00 96.44 96 VAL A N 1
ATOM 791 C CA . VAL A 1 96 ? -9.332 -10.582 6.352 1.00 96.44 96 VAL A CA 1
ATOM 792 C C . VAL A 1 96 ? -8.350 -9.666 5.623 1.00 96.44 96 VAL A C 1
ATOM 794 O O . VAL A 1 96 ? -8.217 -9.781 4.407 1.00 96.44 96 VAL A O 1
ATOM 797 N N . TYR A 1 97 ? -7.620 -8.807 6.337 1.00 94.88 97 TYR A N 1
ATOM 798 C CA . TYR A 1 97 ? -6.617 -7.933 5.723 1.00 94.88 97 TYR A CA 1
ATOM 799 C C . TYR A 1 97 ? -5.433 -8.686 5.130 1.00 94.88 97 TYR A C 1
ATOM 801 O O . TYR A 1 97 ? -4.989 -8.329 4.040 1.00 94.88 97 TYR A O 1
ATOM 809 N N . ILE A 1 98 ? -4.965 -9.757 5.773 1.00 95.06 98 ILE A N 1
ATOM 810 C CA . ILE A 1 98 ? -3.915 -10.611 5.208 1.00 95.06 98 ILE A CA 1
ATOM 811 C C . ILE A 1 98 ? -4.396 -11.221 3.887 1.00 95.06 98 ILE A C 1
ATOM 813 O O . ILE A 1 98 ? -3.734 -11.050 2.865 1.00 95.06 98 ILE A O 1
ATOM 817 N N . ILE A 1 99 ? -5.572 -11.853 3.869 1.00 97.38 99 ILE A N 1
ATOM 818 C CA . ILE A 1 99 ? -6.128 -12.466 2.653 1.00 97.38 99 ILE A CA 1
ATOM 819 C C . ILE A 1 99 ? -6.341 -11.412 1.562 1.00 97.38 99 ILE A C 1
ATOM 821 O O . ILE A 1 99 ? -5.928 -11.614 0.422 1.00 97.38 99 ILE A O 1
ATOM 825 N N . TYR A 1 100 ? -6.934 -10.270 1.911 1.00 95.62 100 TYR A N 1
ATOM 826 C CA . TYR A 1 100 ? -7.150 -9.165 0.982 1.00 95.62 100 TYR A CA 1
ATOM 827 C C . TYR A 1 100 ? -5.832 -8.664 0.378 1.00 95.62 100 TYR A C 1
ATOM 829 O O . TYR A 1 100 ? -5.721 -8.536 -0.840 1.00 95.62 100 TYR A O 1
ATOM 837 N N . SER A 1 101 ? -4.806 -8.451 1.208 1.00 93.75 101 SER A N 1
ATOM 838 C CA . SER A 1 101 ? -3.489 -8.003 0.745 1.00 93.75 101 SER A CA 1
ATOM 839 C C . SER A 1 101 ? -2.819 -9.016 -0.186 1.00 93.75 101 SER A C 1
ATOM 841 O O . SER A 1 101 ? -2.233 -8.615 -1.188 1.00 93.75 101 SER A O 1
ATOM 843 N N . LEU A 1 102 ? -2.964 -10.321 0.076 1.00 96.44 102 LEU A N 1
ATOM 844 C CA . LEU A 1 102 ? -2.450 -11.378 -0.796 1.00 96.44 102 LEU A CA 1
ATOM 845 C C . LEU A 1 102 ? -3.162 -11.391 -2.150 1.00 96.44 102 LEU A C 1
ATOM 847 O O . LEU A 1 102 ? -2.504 -11.509 -3.180 1.00 96.44 102 LEU A O 1
ATOM 851 N N . ILE A 1 103 ? -4.486 -11.225 -2.168 1.00 97.38 103 ILE A N 1
ATOM 852 C CA . ILE A 1 103 ? -5.256 -11.142 -3.416 1.00 97.38 103 ILE A CA 1
ATOM 853 C C . ILE A 1 103 ? -4.795 -9.937 -4.244 1.00 97.38 103 ILE A C 1
ATOM 855 O O . ILE A 1 103 ? -4.528 -10.077 -5.438 1.00 97.38 103 ILE A O 1
ATOM 859 N N . VAL A 1 104 ? -4.648 -8.770 -3.610 1.00 96.50 104 VAL A N 1
ATOM 860 C CA . VAL A 1 104 ? -4.148 -7.554 -4.270 1.00 96.50 104 VAL A CA 1
ATOM 861 C C . VAL A 1 104 ? -2.722 -7.755 -4.788 1.00 96.50 104 VAL A C 1
ATOM 863 O O . VAL A 1 104 ? -2.434 -7.393 -5.930 1.00 96.50 104 VAL A O 1
ATOM 866 N N . LEU A 1 105 ? -1.839 -8.368 -3.996 1.00 95.12 105 LEU A N 1
ATOM 867 C CA . LEU A 1 105 ? -0.461 -8.668 -4.391 1.00 95.12 105 LEU A CA 1
ATOM 868 C C . LEU A 1 105 ? -0.420 -9.578 -5.624 1.00 95.12 105 LEU A C 1
ATOM 870 O O . LEU A 1 105 ? 0.264 -9.264 -6.597 1.00 95.12 105 LEU A O 1
ATOM 874 N N . VAL A 1 106 ? -1.186 -10.670 -5.613 1.00 96.19 106 VAL A N 1
ATOM 875 C CA . VAL A 1 106 ? -1.275 -11.609 -6.740 1.00 96.19 106 VAL A CA 1
ATOM 876 C C . VAL A 1 106 ? -1.824 -10.914 -7.984 1.00 96.19 106 VAL A C 1
ATOM 878 O O . VAL A 1 106 ? -1.237 -11.049 -9.055 1.00 96.19 106 VAL A O 1
ATOM 881 N N . GLY A 1 107 ? -2.893 -10.124 -7.851 1.00 95.19 107 GLY A N 1
ATOM 882 C CA . GLY A 1 107 ? -3.450 -9.348 -8.962 1.00 95.19 107 GLY A CA 1
ATOM 883 C C . GLY A 1 107 ? -2.448 -8.345 -9.541 1.00 95.19 107 GLY A C 1
ATOM 884 O O . GLY A 1 107 ? -2.339 -8.201 -10.757 1.00 95.19 10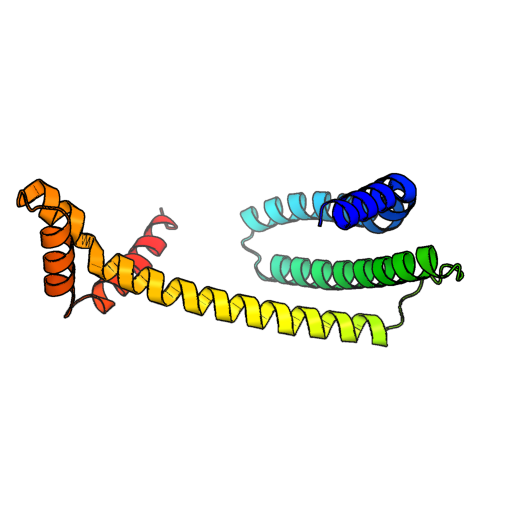7 GLY A O 1
ATOM 885 N N . THR A 1 108 ? -1.651 -7.711 -8.681 1.00 95.12 108 THR A N 1
ATOM 886 C CA . THR A 1 108 ? -0.608 -6.763 -9.096 1.00 95.12 108 THR A CA 1
ATOM 887 C C . THR A 1 108 ? 0.520 -7.471 -9.846 1.00 95.12 108 THR A C 1
ATOM 889 O O . THR A 1 108 ? 0.912 -7.029 -10.924 1.00 95.12 108 THR A O 1
ATOM 892 N N . ILE A 1 109 ? 1.007 -8.609 -9.342 1.00 93.44 109 ILE A N 1
ATOM 893 C CA . ILE A 1 109 ? 2.019 -9.427 -10.033 1.00 93.44 109 ILE A CA 1
ATOM 894 C C . ILE A 1 109 ? 1.486 -9.907 -11.390 1.00 93.44 109 ILE A C 1
ATOM 896 O O . ILE A 1 109 ? 2.193 -9.823 -12.398 1.00 93.44 109 ILE A O 1
ATOM 900 N N . ALA A 1 110 ? 0.225 -10.342 -11.436 1.00 93.31 110 ALA A N 1
ATOM 901 C CA . ALA A 1 110 ? -0.447 -10.752 -12.664 1.00 93.31 110 ALA A CA 1
ATOM 902 C C . ALA A 1 110 ? -0.599 -9.612 -13.687 1.00 93.31 110 ALA A C 1
ATOM 904 O O . ALA A 1 110 ? -0.761 -9.904 -14.866 1.00 93.31 110 ALA A O 1
ATOM 905 N N . LEU A 1 111 ? -0.507 -8.341 -13.273 1.00 94.00 111 LEU A N 1
ATOM 906 C CA . LEU A 1 111 ? -0.494 -7.167 -14.154 1.00 94.00 111 LEU A CA 1
ATOM 907 C C . LEU A 1 111 ? 0.930 -6.761 -14.570 1.00 94.00 111 LEU A C 1
ATOM 909 O O . LEU A 1 111 ? 1.162 -6.412 -15.728 1.00 94.00 111 LEU A O 1
ATOM 913 N N . ILE A 1 112 ? 1.905 -6.854 -13.660 1.00 92.06 112 ILE A N 1
ATOM 914 C CA . ILE A 1 112 ? 3.308 -6.503 -13.935 1.00 92.06 112 ILE A CA 1
ATOM 915 C C . ILE A 1 112 ? 3.913 -7.431 -14.994 1.00 92.06 112 ILE A C 1
ATOM 917 O O . ILE A 1 112 ? 4.547 -6.957 -15.935 1.00 92.06 112 ILE A O 1
ATOM 921 N N . ILE A 1 113 ? 3.708 -8.747 -14.871 1.00 91.00 113 ILE A N 1
ATOM 922 C CA . ILE A 1 113 ? 4.282 -9.740 -15.795 1.00 91.00 113 ILE A CA 1
ATOM 923 C C . ILE A 1 113 ? 3.872 -9.488 -17.262 1.00 91.00 113 ILE A C 1
ATOM 925 O O . ILE A 1 113 ? 4.768 -9.391 -18.108 1.00 91.00 113 ILE A O 1
ATOM 929 N N . PRO A 1 114 ? 2.578 -9.346 -17.617 1.00 90.56 114 PRO A N 1
ATOM 930 C CA . PRO A 1 114 ? 2.188 -9.040 -18.990 1.00 90.56 114 PRO A CA 1
ATOM 931 C C . PRO A 1 114 ? 2.635 -7.640 -19.423 1.00 90.56 114 PRO A C 1
ATOM 933 O O . PRO A 1 114 ? 2.998 -7.468 -20.585 1.00 90.56 114 PRO A O 1
ATOM 936 N N . GLY A 1 115 ? 2.682 -6.664 -18.509 1.00 91.38 115 GLY A N 1
ATOM 937 C CA . GLY A 1 115 ? 3.230 -5.335 -18.794 1.00 91.38 115 GLY A CA 1
ATOM 938 C C . GLY A 1 115 ? 4.694 -5.391 -19.241 1.00 91.38 115 GLY A C 1
ATOM 939 O O . GLY A 1 115 ? 5.037 -4.867 -20.300 1.00 91.38 115 GLY A O 1
ATOM 940 N N . LEU A 1 116 ? 5.543 -6.103 -18.491 1.00 90.88 116 LEU A N 1
ATOM 941 C CA . LEU A 1 116 ? 6.952 -6.325 -18.838 1.00 90.88 116 LEU A CA 1
ATOM 942 C C . LEU A 1 116 ? 7.110 -7.104 -20.144 1.00 90.88 116 LEU A C 1
ATOM 944 O O . LEU A 1 116 ? 7.984 -6.786 -20.950 1.00 90.88 116 LEU A O 1
ATOM 948 N N . TYR A 1 117 ? 6.253 -8.103 -20.373 1.00 91.00 117 TYR A N 1
ATOM 949 C CA . TYR A 1 117 ? 6.241 -8.839 -21.630 1.00 91.00 117 TYR A CA 1
ATOM 950 C C . TYR A 1 117 ? 5.976 -7.900 -22.809 1.00 91.00 117 TYR A C 1
ATOM 952 O O . TYR A 1 117 ? 6.793 -7.838 -23.721 1.00 91.00 117 TYR A O 1
ATOM 960 N N . LEU A 1 118 ? 4.894 -7.118 -22.781 1.00 91.44 118 LEU A N 1
ATOM 961 C CA . LEU A 1 118 ? 4.562 -6.183 -23.861 1.00 91.44 118 LEU A CA 1
ATOM 962 C C . LEU A 1 118 ? 5.644 -5.112 -24.054 1.00 91.44 118 LEU A C 1
ATOM 964 O O . LEU A 1 118 ? 6.031 -4.851 -25.192 1.00 91.44 118 LEU A O 1
ATOM 968 N N . ALA A 1 119 ? 6.181 -4.549 -22.969 1.00 89.75 119 ALA A N 1
ATOM 969 C CA . ALA A 1 119 ? 7.264 -3.568 -23.032 1.00 89.75 119 ALA A CA 1
ATOM 970 C C . ALA A 1 119 ? 8.498 -4.126 -23.760 1.00 89.75 119 ALA A C 1
ATOM 972 O O . ALA A 1 119 ? 9.024 -3.487 -24.671 1.00 89.75 119 ALA A O 1
ATOM 973 N N . ALA A 1 120 ? 8.908 -5.356 -23.434 1.00 89.69 120 ALA A N 1
ATOM 974 C CA . ALA A 1 120 ? 10.016 -6.029 -24.108 1.00 89.69 120 ALA A CA 1
ATOM 975 C C . ALA A 1 120 ? 9.720 -6.319 -25.590 1.00 89.69 120 ALA A C 1
ATOM 977 O O . ALA A 1 120 ? 10.615 -6.237 -26.431 1.00 89.69 120 ALA A O 1
ATOM 978 N N . ARG A 1 121 ? 8.466 -6.645 -25.934 1.00 89.81 121 ARG A N 1
ATOM 979 C CA . ARG A 1 121 ? 8.060 -6.904 -27.327 1.00 89.81 121 ARG A CA 1
ATOM 980 C C . ARG A 1 121 ? 8.081 -5.647 -28.193 1.00 89.81 121 ARG A C 1
ATOM 982 O O . ARG A 1 121 ? 8.333 -5.759 -29.389 1.00 89.81 121 ARG A O 1
ATOM 989 N N . TYR A 1 122 ? 7.836 -4.487 -27.589 1.00 91.50 122 TYR A N 1
ATOM 990 C CA . TYR A 1 122 ? 7.756 -3.194 -28.268 1.00 91.50 122 TYR A CA 1
ATOM 991 C C . TYR A 1 122 ? 8.968 -2.285 -28.033 1.00 91.50 122 TYR A C 1
ATOM 993 O O . TYR A 1 122 ? 8.970 -1.140 -28.477 1.00 91.50 122 TYR A O 1
ATOM 1001 N N . SER A 1 123 ? 10.035 -2.791 -27.410 1.00 88.94 123 SER A N 1
ATOM 1002 C CA . SER A 1 123 ? 11.244 -2.002 -27.127 1.00 88.94 123 SER A CA 1
ATOM 1003 C C . SER A 1 123 ? 11.943 -1.461 -28.383 1.00 88.94 123 SER A C 1
ATOM 1005 O O . SER A 1 123 ? 12.768 -0.563 -28.270 1.00 88.94 123 SER A O 1
ATOM 1007 N N . PHE A 1 124 ? 11.631 -1.987 -29.579 1.00 88.88 124 PHE A N 1
ATOM 1008 C CA . PHE A 1 124 ? 12.241 -1.542 -30.840 1.00 88.88 124 PHE A CA 1
ATOM 1009 C C . PHE A 1 124 ? 11.317 -0.733 -31.758 1.00 88.88 124 PHE A C 1
ATOM 1011 O O . PHE A 1 124 ? 11.703 -0.402 -32.878 1.00 88.88 124 PHE A O 1
ATOM 1018 N N . VAL A 1 125 ? 10.106 -0.402 -31.309 1.00 92.00 125 VAL A N 1
ATOM 1019 C CA . VAL A 1 125 ? 9.127 0.324 -32.136 1.00 92.00 125 VAL A CA 1
ATOM 1020 C C . VAL A 1 125 ? 9.640 1.706 -32.520 1.00 92.00 125 VAL A C 1
ATOM 1022 O O . VAL A 1 125 ? 9.498 2.106 -33.671 1.00 92.00 125 VAL A O 1
ATOM 1025 N N . GLU A 1 126 ? 10.279 2.407 -31.586 1.00 88.81 126 GLU A N 1
ATOM 1026 C CA . GLU A 1 126 ? 10.830 3.746 -31.816 1.00 88.81 126 GLU A CA 1
ATOM 1027 C C . GLU A 1 126 ? 11.925 3.728 -32.889 1.00 88.81 126 GLU A C 1
ATOM 1029 O O . GLU A 1 126 ? 11.902 4.540 -33.813 1.00 88.81 126 GLU A O 1
ATOM 1034 N N . PHE A 1 127 ? 12.827 2.743 -32.842 1.00 89.38 127 PHE A N 1
ATOM 1035 C CA . PHE A 1 127 ? 13.859 2.564 -33.864 1.00 89.38 127 PHE A CA 1
ATOM 1036 C C . PHE A 1 127 ? 13.252 2.254 -35.237 1.00 89.38 127 PHE A C 1
ATOM 1038 O O . PHE A 1 127 ? 13.688 2.802 -36.246 1.00 89.38 127 PHE A O 1
ATOM 1045 N N . GLU A 1 128 ? 12.219 1.412 -35.296 1.00 87.88 128 GLU A N 1
ATOM 1046 C CA . GLU A 1 128 ? 11.531 1.093 -36.550 1.00 87.88 128 GLU A CA 1
ATOM 1047 C C . GLU A 1 128 ? 10.752 2.284 -37.127 1.00 87.88 128 GLU A C 1
ATOM 1049 O O . GLU A 1 128 ? 10.725 2.462 -38.347 1.00 87.88 128 GLU A O 1
ATOM 1054 N N . ALA A 1 129 ? 10.152 3.118 -36.279 1.00 89.56 129 ALA A N 1
ATOM 1055 C CA . ALA A 1 129 ? 9.433 4.312 -36.707 1.00 89.56 129 ALA A CA 1
ATOM 1056 C C . ALA A 1 129 ? 10.388 5.412 -37.198 1.00 89.56 129 ALA A C 1
ATOM 1058 O O . ALA A 1 129 ? 10.168 5.977 -38.266 1.00 89.56 129 ALA A O 1
ATOM 1059 N N . VAL A 1 130 ? 11.465 5.684 -36.451 1.00 91.81 130 VAL A N 1
ATOM 1060 C CA . VAL A 1 130 ? 12.376 6.811 -36.715 1.00 91.81 130 VAL A CA 1
ATOM 1061 C C . VAL A 1 130 ? 13.449 6.460 -37.743 1.00 91.81 130 VAL A C 1
ATOM 1063 O O . VAL A 1 130 ? 13.599 7.164 -38.737 1.00 91.81 130 VAL A O 1
ATOM 1066 N N . LEU A 1 131 ? 14.202 5.375 -37.538 1.00 89.50 131 LEU A N 1
ATOM 1067 C CA . LEU A 1 131 ? 15.339 5.045 -38.410 1.00 89.50 131 LEU A CA 1
ATOM 1068 C C . LEU A 1 131 ? 14.882 4.435 -39.733 1.00 89.50 131 LEU A C 1
ATOM 1070 O O . LEU A 1 131 ? 15.467 4.706 -40.779 1.00 89.50 131 LEU A O 1
ATOM 1074 N N . ASN A 1 132 ? 13.828 3.619 -39.692 1.00 84.38 132 ASN A N 1
ATOM 1075 C CA . ASN A 1 132 ? 13.335 2.915 -40.873 1.00 84.38 132 ASN A CA 1
ATOM 1076 C C . ASN A 1 132 ? 12.120 3.595 -41.526 1.00 84.38 132 ASN A C 1
ATOM 1078 O O . ASN A 1 132 ? 11.527 2.988 -42.419 1.00 84.38 132 ASN A O 1
ATOM 1082 N N . ASN A 1 133 ? 11.746 4.809 -41.088 1.00 88.31 133 ASN A N 1
ATOM 1083 C CA . ASN A 1 133 ? 10.608 5.595 -41.592 1.00 88.31 133 ASN A CA 1
ATOM 1084 C C . ASN A 1 133 ? 9.317 4.770 -41.764 1.00 88.31 133 ASN A C 1
ATOM 1086 O O . ASN A 1 133 ? 8.559 4.955 -42.720 1.00 88.31 133 ASN A O 1
ATOM 1090 N N . LYS A 1 134 ? 9.072 3.806 -40.866 1.00 87.94 134 LYS A N 1
ATOM 1091 C CA . LYS A 1 134 ? 7.875 2.965 -40.937 1.00 87.94 134 LYS A CA 1
ATOM 1092 C C . LYS A 1 134 ? 6.679 3.677 -40.330 1.00 87.94 134 LYS A C 1
ATOM 1094 O O . LYS A 1 134 ? 6.791 4.372 -3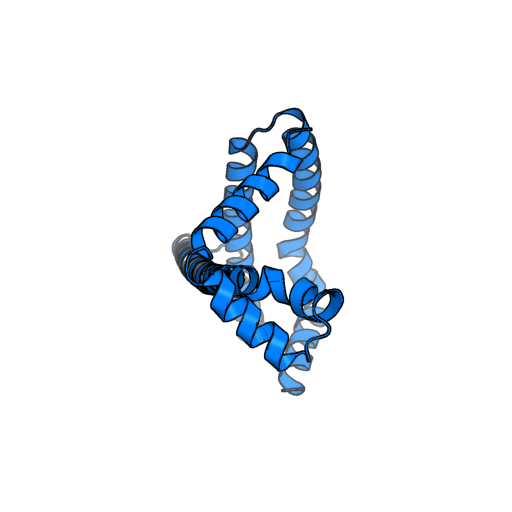9.324 1.00 87.94 134 LYS A O 1
ATOM 1099 N N . SER A 1 135 ? 5.502 3.423 -40.897 1.00 91.00 135 SER A N 1
ATOM 1100 C CA . SER A 1 135 ? 4.248 3.852 -40.281 1.00 91.00 135 SER A CA 1
ATOM 1101 C C . SER A 1 135 ? 4.036 3.143 -38.927 1.00 91.00 135 SER A C 1
ATOM 1103 O O . SER A 1 135 ? 4.508 2.014 -38.749 1.00 91.00 135 SER A O 1
ATOM 1105 N N . PRO A 1 136 ? 3.313 3.758 -37.969 1.00 88.75 136 PRO A N 1
ATOM 1106 C CA . PRO A 1 136 ? 3.241 3.272 -36.585 1.00 88.75 136 PRO A CA 1
ATOM 1107 C C . PRO A 1 136 ? 2.802 1.809 -36.442 1.00 88.75 136 PRO A C 1
ATOM 1109 O O . PRO A 1 136 ? 3.401 1.046 -35.687 1.00 88.75 136 PRO A O 1
ATOM 1112 N N . LEU A 1 137 ? 1.795 1.386 -37.211 1.00 92.44 137 LEU A N 1
ATOM 1113 C CA . LEU A 1 137 ? 1.290 0.010 -37.172 1.00 92.44 137 LEU A CA 1
ATOM 1114 C C . LEU A 1 137 ? 2.316 -1.000 -37.706 1.00 92.44 137 LEU A C 1
ATOM 1116 O O . LEU A 1 137 ? 2.475 -2.079 -37.139 1.00 92.44 137 LEU A O 1
ATOM 1120 N N . VAL A 1 138 ? 3.058 -0.634 -38.755 1.00 91.75 138 VAL A N 1
ATOM 1121 C CA . VAL A 1 138 ? 4.080 -1.505 -39.354 1.00 91.75 138 VAL A CA 1
ATOM 1122 C C . VAL A 1 138 ? 5.315 -1.586 -38.451 1.00 91.75 138 VAL A C 1
ATOM 1124 O O . VAL A 1 138 ? 5.929 -2.648 -38.338 1.00 91.75 138 VAL A O 1
ATOM 1127 N N . ALA A 1 139 ? 5.666 -0.497 -37.761 1.00 90.88 139 ALA A N 1
ATOM 1128 C CA . ALA A 1 139 ? 6.732 -0.488 -36.760 1.00 90.88 139 ALA A CA 1
ATOM 1129 C C . ALA A 1 139 ? 6.404 -1.403 -35.563 1.00 90.88 139 ALA A C 1
ATOM 1131 O O . ALA A 1 139 ? 7.256 -2.186 -35.137 1.00 90.88 139 ALA A O 1
ATOM 1132 N N . LEU A 1 140 ? 5.156 -1.365 -35.074 1.00 90.38 140 LEU A N 1
ATOM 1133 C CA . LEU A 1 140 ? 4.655 -2.246 -34.010 1.00 90.38 140 LEU A CA 1
ATOM 1134 C C . LEU A 1 140 ? 4.733 -3.725 -34.400 1.00 90.38 140 LEU A C 1
ATOM 1136 O O . LEU A 1 140 ? 5.301 -4.530 -33.659 1.00 90.38 140 LEU A O 1
ATOM 1140 N N . GLU A 1 141 ? 4.209 -4.082 -35.574 1.00 92.44 141 GLU A N 1
ATOM 1141 C CA . GLU A 1 141 ? 4.237 -5.464 -36.062 1.00 92.44 141 GLU A CA 1
ATOM 1142 C C . GLU A 1 141 ? 5.676 -5.968 -36.244 1.00 92.44 141 GLU A C 1
ATOM 1144 O O . GLU A 1 141 ? 6.013 -7.089 -35.847 1.00 92.44 141 GLU A O 1
ATOM 1149 N N . LYS A 1 142 ? 6.551 -5.130 -36.811 1.00 90.31 142 LYS A N 1
ATOM 1150 C CA . LYS A 1 142 ? 7.941 -5.511 -37.056 1.00 90.31 142 LYS A CA 1
ATOM 1151 C C . LYS A 1 142 ? 8.717 -5.694 -35.755 1.00 90.31 142 LYS A C 1
ATOM 1153 O O . LYS A 1 142 ? 9.340 -6.737 -35.583 1.00 90.31 142 LYS A O 1
ATOM 1158 N N . SER A 1 143 ? 8.583 -4.773 -34.801 1.00 89.62 143 SER A N 1
ATOM 1159 C CA . SER A 1 143 ? 9.186 -4.919 -33.470 1.00 89.62 143 SER A CA 1
ATOM 1160 C C . SER A 1 143 ? 8.701 -6.191 -32.758 1.00 89.62 143 SER A C 1
ATOM 1162 O O . SER A 1 143 ? 9.504 -6.944 -32.202 1.00 89.62 143 SER A O 1
ATOM 1164 N N . TRP A 1 144 ? 7.408 -6.513 -32.868 1.00 90.81 144 TRP A N 1
ATOM 1165 C CA . TRP A 1 144 ? 6.845 -7.753 -32.332 1.00 90.81 144 TRP A CA 1
ATOM 1166 C C . TRP A 1 144 ? 7.415 -9.005 -33.011 1.00 90.81 144 TRP A C 1
ATOM 1168 O O . TRP A 1 144 ? 7.640 -10.031 -32.367 1.00 90.81 144 TRP A O 1
ATOM 1178 N N . ARG A 1 145 ? 7.663 -8.986 -34.319 1.00 91.25 145 ARG A N 1
ATOM 1179 C CA . ARG A 1 145 ? 8.277 -10.134 -35.001 1.00 91.25 145 ARG A CA 1
ATOM 1180 C C . ARG A 1 145 ? 9.737 -10.304 -34.587 1.00 91.25 145 ARG A C 1
ATOM 1182 O O . ARG A 1 145 ? 10.129 -11.403 -34.191 1.00 91.25 145 ARG A O 1
ATOM 1189 N N . ASP A 1 146 ? 10.489 -9.213 -34.588 1.00 88.50 146 ASP A N 1
ATOM 1190 C CA . ASP A 1 146 ? 11.936 -9.215 -34.380 1.00 88.50 146 ASP A CA 1
ATOM 1191 C C . ASP A 1 146 ? 12.301 -9.613 -32.934 1.00 88.50 146 ASP A C 1
ATOM 1193 O O . ASP A 1 146 ? 13.286 -10.310 -32.693 1.00 88.50 146 ASP A O 1
ATOM 1197 N N . THR A 1 147 ? 11.449 -9.293 -31.954 1.00 88.00 147 THR A N 1
ATOM 1198 C CA . THR A 1 147 ? 11.689 -9.628 -30.538 1.00 88.00 147 THR A CA 1
ATOM 1199 C C . THR A 1 147 ? 11.277 -11.049 -30.129 1.00 88.00 147 THR A C 1
ATOM 1201 O O . THR A 1 147 ? 11.550 -11.450 -28.994 1.00 88.00 147 THR A O 1
ATOM 1204 N N . LYS A 1 148 ? 10.636 -11.851 -31.001 1.00 85.38 148 LYS A N 1
ATOM 1205 C CA . LYS A 1 148 ? 9.949 -13.114 -30.612 1.00 85.38 148 LYS A CA 1
ATOM 1206 C C . LYS A 1 148 ? 10.881 -14.172 -30.028 1.00 85.38 148 LYS A C 1
ATOM 1208 O O . LYS A 1 148 ? 10.480 -14.891 -29.119 1.00 85.38 148 LYS A O 1
ATOM 1213 N N . GLY A 1 149 ? 12.127 -14.224 -30.496 1.00 86.31 149 GLY A N 1
ATOM 1214 C CA . GLY A 1 149 ? 13.146 -15.151 -29.988 1.00 86.31 149 GLY A CA 1
ATOM 1215 C C . GLY A 1 149 ? 13.940 -14.637 -28.783 1.00 86.31 149 GLY A C 1
ATOM 1216 O O . GLY A 1 149 ? 14.588 -15.424 -28.101 1.00 86.31 149 GLY A O 1
ATOM 1217 N N . ILE A 1 150 ? 13.896 -13.330 -28.499 1.00 89.12 150 ILE A N 1
ATOM 1218 C CA . ILE A 1 150 ? 14.771 -12.685 -27.504 1.00 89.12 150 ILE A CA 1
ATOM 1219 C C . ILE A 1 150 ? 14.017 -11.981 -26.372 1.00 89.12 150 ILE A C 1
ATOM 1221 O O . ILE A 1 150 ? 14.657 -11.466 -25.461 1.00 89.12 150 ILE A O 1
ATOM 1225 N N . THR A 1 151 ? 12.679 -11.993 -26.370 1.00 87.50 151 THR A N 1
ATOM 1226 C CA . THR A 1 151 ? 11.845 -11.263 -25.390 1.00 87.50 151 THR A CA 1
ATOM 1227 C C . THR A 1 151 ? 12.254 -11.566 -23.944 1.00 87.50 151 THR A C 1
ATOM 1229 O O . THR A 1 151 ? 12.480 -10.652 -23.160 1.00 87.50 151 THR A O 1
ATOM 1232 N N . MET A 1 152 ? 12.448 -12.843 -23.593 1.00 87.44 152 MET A N 1
ATOM 1233 C CA . MET A 1 152 ? 12.874 -13.228 -22.238 1.00 87.44 152 MET A CA 1
ATOM 1234 C C . MET A 1 152 ? 14.294 -12.763 -21.895 1.00 87.44 152 MET A C 1
ATOM 1236 O O . MET A 1 152 ? 14.591 -12.492 -20.734 1.00 87.44 152 MET A O 1
ATOM 1240 N N . LYS A 1 153 ? 15.180 -12.659 -22.891 1.00 88.31 153 LYS A N 1
ATOM 1241 C CA . LYS A 1 153 ? 16.532 -12.121 -22.706 1.00 88.31 153 LYS A CA 1
ATOM 1242 C C . LYS A 1 153 ? 16.480 -10.610 -22.463 1.00 88.31 153 LYS A C 1
ATOM 1244 O O . LYS A 1 153 ? 17.176 -10.135 -21.574 1.00 88.31 153 LYS A O 1
ATOM 1249 N N . LEU A 1 154 ? 15.618 -9.890 -23.185 1.00 86.44 154 LEU A N 1
ATOM 1250 C CA . LEU A 1 154 ? 15.392 -8.453 -22.998 1.00 86.44 154 LEU A CA 1
ATOM 1251 C C . LEU A 1 154 ? 14.841 -8.149 -21.601 1.00 86.44 154 LEU A C 1
ATOM 1253 O O . LEU A 1 154 ? 15.410 -7.307 -20.921 1.00 86.44 154 LEU A O 1
ATOM 1257 N N . ILE A 1 155 ? 13.835 -8.902 -21.134 1.00 88.12 155 ILE A N 1
ATOM 1258 C CA . ILE A 1 155 ? 13.279 -8.750 -19.775 1.00 88.12 155 ILE A CA 1
ATOM 1259 C C . ILE A 1 155 ? 14.361 -8.958 -18.704 1.00 88.12 155 ILE A C 1
ATOM 1261 O O . ILE A 1 155 ? 14.458 -8.186 -17.751 1.00 88.12 155 ILE A O 1
ATOM 1265 N N . LYS A 1 156 ? 15.201 -9.994 -18.853 1.00 88.25 156 LYS A N 1
ATOM 1266 C CA . LYS A 1 156 ? 16.306 -10.252 -17.915 1.00 88.25 156 LYS A CA 1
ATOM 1267 C C . LYS A 1 156 ? 17.316 -9.108 -17.904 1.00 88.25 156 LYS A C 1
ATOM 1269 O O . LYS A 1 156 ? 17.715 -8.676 -16.832 1.00 88.25 156 LYS A O 1
ATOM 1274 N N . ILE A 1 157 ? 17.713 -8.611 -19.075 1.00 87.00 157 ILE A N 1
ATOM 1275 C CA . ILE A 1 157 ? 18.677 -7.509 -19.184 1.00 87.00 157 ILE A CA 1
ATOM 1276 C C . ILE A 1 157 ? 18.096 -6.220 -18.602 1.00 87.00 157 ILE A C 1
ATOM 1278 O O . ILE A 1 157 ? 18.779 -5.572 -17.821 1.00 87.00 157 ILE A O 1
ATOM 1282 N N . SER A 1 158 ? 16.841 -5.872 -18.900 1.00 82.31 158 SER A N 1
ATOM 1283 C CA . SER A 1 158 ? 16.204 -4.681 -18.324 1.00 82.31 158 SER A CA 1
ATOM 1284 C C . SER A 1 158 ? 16.107 -4.760 -16.800 1.00 82.31 158 SER A C 1
ATOM 1286 O O . SER A 1 158 ? 16.291 -3.756 -16.120 1.00 82.31 158 SER A O 1
ATOM 1288 N N . LEU A 1 159 ? 15.868 -5.957 -16.254 1.00 85.75 159 LEU A N 1
ATOM 1289 C CA . LEU A 1 159 ? 15.826 -6.165 -14.809 1.00 85.75 159 LEU A CA 1
ATOM 1290 C C . LEU A 1 159 ? 17.220 -6.058 -14.170 1.00 85.75 159 LEU A C 1
ATOM 1292 O O . LEU A 1 159 ? 17.342 -5.491 -13.091 1.00 85.75 159 LEU A O 1
ATOM 1296 N N . LEU A 1 160 ? 18.258 -6.576 -14.835 1.00 86.12 160 LEU A N 1
ATOM 1297 C CA . LEU A 1 160 ? 19.646 -6.497 -14.367 1.00 86.12 160 LEU A CA 1
ATOM 1298 C C . LEU A 1 160 ? 20.209 -5.072 -14.456 1.00 86.12 160 LEU A C 1
ATOM 1300 O O . LEU A 1 160 ? 20.859 -4.620 -13.520 1.00 86.12 160 LEU A O 1
ATOM 1304 N N . LEU A 1 161 ? 19.933 -4.344 -15.542 1.00 77.00 161 LEU A N 1
ATOM 1305 C CA . LEU A 1 161 ? 20.361 -2.949 -15.698 1.00 77.00 161 LEU A CA 1
ATOM 1306 C C . LEU A 1 161 ? 19.682 -2.037 -14.673 1.00 77.00 161 LEU A C 1
ATOM 1308 O O . LEU A 1 161 ? 20.355 -1.220 -14.059 1.00 77.00 161 LEU A O 1
ATOM 1312 N N . GLY A 1 162 ? 18.394 -2.253 -14.387 1.00 67.19 162 GLY A N 1
ATOM 1313 C CA . GLY A 1 162 ? 17.701 -1.533 -13.314 1.00 67.19 162 GLY A CA 1
ATOM 1314 C C . GLY A 1 162 ? 18.265 -1.780 -11.904 1.00 67.19 162 GLY A C 1
ATOM 1315 O O . GLY A 1 162 ? 17.932 -1.037 -10.984 1.00 67.19 162 GLY A O 1
ATOM 1316 N N . GLN A 1 163 ? 19.108 -2.804 -11.710 1.00 59.47 163 GLN A N 1
ATOM 1317 C CA . GLN A 1 163 ? 19.822 -3.053 -10.450 1.00 59.47 163 GLN A CA 1
ATOM 1318 C C . GLN A 1 163 ? 21.220 -2.411 -10.411 1.00 59.47 163 GLN A C 1
ATOM 1320 O O . GLN A 1 163 ? 21.737 -2.184 -9.319 1.00 59.47 163 GLN A O 1
ATOM 1325 N N . GLY A 1 164 ? 21.818 -2.097 -11.567 1.00 51.12 164 GLY A N 1
ATOM 1326 C CA . GLY A 1 164 ? 23.168 -1.530 -11.672 1.00 51.12 164 GLY A CA 1
ATOM 1327 C C . GLY A 1 164 ? 23.272 -0.066 -11.236 1.00 51.12 164 GLY A C 1
ATOM 1328 O O . GLY A 1 164 ? 24.270 0.313 -10.632 1.00 51.12 164 GLY A O 1
ATOM 1329 N N . ASP A 1 165 ? 22.216 0.726 -11.433 1.00 51.56 165 ASP A N 1
ATOM 1330 C CA . ASP A 1 165 ? 22.198 2.158 -11.081 1.00 51.56 165 ASP A CA 1
ATOM 1331 C C . ASP A 1 165 ? 22.094 2.429 -9.564 1.00 51.56 165 ASP A C 1
ATOM 1333 O O . ASP A 1 165 ? 22.109 3.578 -9.133 1.00 51.56 165 ASP A O 1
ATOM 1337 N N . ARG A 1 166 ? 21.982 1.388 -8.723 1.00 48.41 166 ARG A N 1
ATOM 1338 C CA . ARG A 1 166 ? 22.005 1.513 -7.249 1.00 48.41 166 ARG A CA 1
ATOM 1339 C C . ARG A 1 166 ? 23.377 1.236 -6.622 1.00 48.41 166 ARG A C 1
ATOM 1341 O O . ARG A 1 166 ? 23.470 1.192 -5.400 1.00 48.41 166 ARG A O 1
ATOM 1348 N N . MET A 1 167 ? 24.419 1.018 -7.428 1.00 47.22 167 MET A N 1
ATOM 1349 C CA . MET A 1 167 ? 25.774 0.694 -6.954 1.00 47.22 167 MET A CA 1
ATOM 1350 C C . MET A 1 167 ? 26.852 1.720 -7.355 1.00 47.22 167 MET A C 1
ATOM 1352 O O . MET A 1 167 ? 28.038 1.415 -7.231 1.00 47.22 167 MET A O 1
ATOM 1356 N N . SER A 1 168 ? 26.473 2.925 -7.797 1.00 40.34 168 SER A N 1
ATOM 1357 C CA . SER A 1 168 ? 27.408 4.034 -8.064 1.00 40.34 168 SER A CA 1
ATOM 1358 C C . SER A 1 168 ? 27.111 5.262 -7.220 1.00 40.34 168 SER A C 1
ATOM 1360 O O . SER A 1 168 ? 25.944 5.713 -7.292 1.00 40.34 168 SER A O 1
#

Organism: NCBI:txid136468

Sequence (168 aa):
MRTLLSECLHFTCSNFKSIFKIFGGFIITMSCLGVWLEHSFYVSENLWAYAVYLCVYSFIYTYLIAIFINFMASSTNGFDIERSVSWRVWSRLMIVYIIYSLIVLVGTIALIIPGLYLAARYSFVEFEAVLNNKSPLVALEKSWRDTKGITMKLIKISLLLGQGDRMS

Secondary structure (DSSP, 8-state):
-HHHHHHHHHHHHHTHHHHHHHHHHHHHHHHHHHHHHHHHHHHH--HHHHHHHHHHHHHHHHHHHHHHHHHHHHHHH------PPPHHHHHHHHHHHHHHHHHHHHHHHHHHHHHHHHHHHTTTHHHHHHTS---HHHHHHHHHHHTTTTHHHHHHHHHHHHHHTT--